Protein AF-A0A2V2MX79-F1 (afdb_monomer_lite)

Sequence (102 aa):
MSATNRILLILDIIKGVIAVLFGNIGLPPLVRYLIGMLHGSGPVQIQTNTLVISLVCLLITIVAYHKTENKIIKALVIICLFVPVLLIFLSYFTVMKVPMPF

pLDDT: mean 76.94, std 12.88, range [39.0, 89.19]

Foldseek 3Di:
DDPVVVVLVVLLLVLLVLLLVLLQQQVPVVLVQVVCVVVVVPRPPDPPVSNVSSVVSNVSNVVSLVPRPDPVSNVVSVCSNVVVSVVSVVVVVVVVPDDDDD

Organism: NCBI:txid668570

Radius of gyration: 17.57 Å; chains: 1; bounding box: 37×19×66 Å

Secondary structure (DSSP, 8-state):
--HHHHHHHHHHHHHHHHHHHHHHHHHHHHHHHHHHHHTTS------HHHHHHHHHHHHHHHHHHHT---HHHHHHHHHHHHHHHHHHHHHHHHHTTS----

Structure (mmCIF, N/CA/C/O backbone):
data_AF-A0A2V2MX79-F1
#
_entry.id   AF-A0A2V2MX79-F1
#
loop_
_atom_site.group_PDB
_atom_site.id
_atom_site.type_symbol
_atom_site.label_atom_id
_atom_site.label_alt_id
_atom_site.label_comp_id
_atom_site.label_asym_id
_atom_site.label_entity_id
_atom_site.label_seq_id
_atom_site.pdbx_PDB_ins_code
_atom_site.Cartn_x
_atom_site.Cartn_y
_atom_site.Cartn_z
_atom_site.occupancy
_atom_site.B_iso_or_equiv
_atom_site.auth_seq_id
_atom_site.auth_comp_id
_atom_site.auth_asym_id
_atom_site.auth_atom_id
_atom_site.pdbx_PDB_model_num
ATOM 1 N N . MET A 1 1 ? -22.256 5.410 25.013 1.00 54.28 1 MET A N 1
ATOM 2 C CA . MET A 1 1 ? -20.951 5.323 24.312 1.00 54.28 1 MET A CA 1
ATOM 3 C C . MET A 1 1 ? -20.040 6.427 24.832 1.00 54.28 1 MET A C 1
ATOM 5 O O . MET A 1 1 ? -20.346 7.590 24.606 1.00 54.28 1 MET A O 1
ATOM 9 N N . SER A 1 2 ? -18.989 6.069 25.575 1.00 64.50 2 SER A N 1
ATOM 10 C CA . SER A 1 2 ? -18.069 7.013 26.233 1.00 64.50 2 SER A CA 1
ATOM 11 C C . SER A 1 2 ? -17.185 7.761 25.222 1.00 64.50 2 SE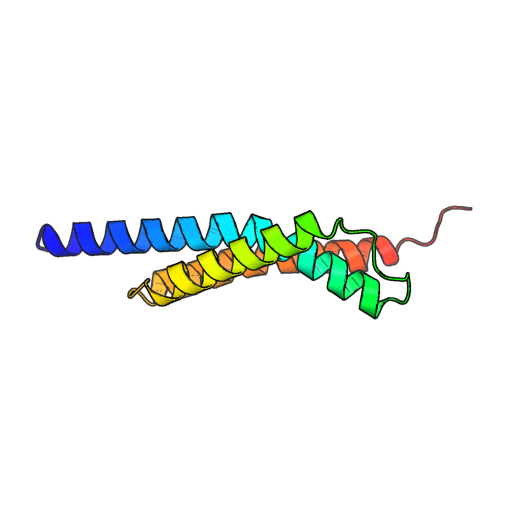R A C 1
ATOM 13 O O . SER A 1 2 ? -16.840 7.201 24.180 1.00 64.50 2 SER A O 1
ATOM 15 N N . ALA A 1 3 ? -16.814 9.010 25.522 1.00 68.06 3 ALA A N 1
ATOM 16 C CA . ALA A 1 3 ? -15.979 9.868 24.670 1.00 68.06 3 ALA A CA 1
ATOM 17 C C . ALA A 1 3 ? -14.659 9.192 24.246 1.00 68.06 3 ALA A C 1
ATOM 19 O O . ALA A 1 3 ? -14.216 9.359 23.111 1.00 68.06 3 ALA A O 1
ATOM 20 N N . THR A 1 4 ? -14.098 8.334 25.100 1.00 71.19 4 THR A N 1
ATOM 21 C CA . THR A 1 4 ? -12.898 7.530 24.823 1.00 71.19 4 THR A CA 1
ATOM 22 C C . THR A 1 4 ? -13.067 6.594 23.620 1.00 71.19 4 THR A C 1
ATOM 24 O O . THR A 1 4 ? -12.175 6.513 22.779 1.00 71.19 4 THR A O 1
ATOM 27 N N . ASN A 1 5 ? -14.236 5.958 23.456 1.00 75.25 5 ASN A N 1
ATOM 28 C CA . ASN A 1 5 ? -14.501 5.098 22.291 1.00 75.25 5 ASN A CA 1
ATOM 29 C C . ASN A 1 5 ? -14.577 5.897 20.987 1.00 75.25 5 ASN A C 1
ATOM 31 O O . ASN A 1 5 ? -14.221 5.383 19.930 1.00 75.25 5 ASN A O 1
ATOM 35 N N . ARG A 1 6 ? -15.035 7.154 21.046 1.00 78.38 6 ARG A N 1
ATOM 36 C CA . ARG A 1 6 ? -15.099 8.027 19.866 1.00 78.38 6 ARG A CA 1
ATOM 37 C C . ARG A 1 6 ? -13.700 8.461 19.429 1.00 78.38 6 ARG A C 1
ATOM 39 O O . ARG A 1 6 ? -13.415 8.449 18.239 1.00 78.38 6 ARG A O 1
ATOM 46 N N . ILE A 1 7 ? -12.820 8.777 20.380 1.00 82.81 7 ILE A N 1
ATOM 47 C CA . ILE A 1 7 ? -11.431 9.176 20.104 1.00 82.81 7 ILE A CA 1
ATOM 48 C C . ILE A 1 7 ? -10.631 8.019 19.491 1.00 82.81 7 ILE A C 1
ATOM 50 O O . ILE A 1 7 ? -9.938 8.220 18.495 1.00 82.81 7 ILE A O 1
ATOM 54 N N . LEU A 1 8 ? -10.766 6.804 20.032 1.00 83.00 8 LEU A N 1
ATOM 55 C CA . LEU A 1 8 ? -10.111 5.613 1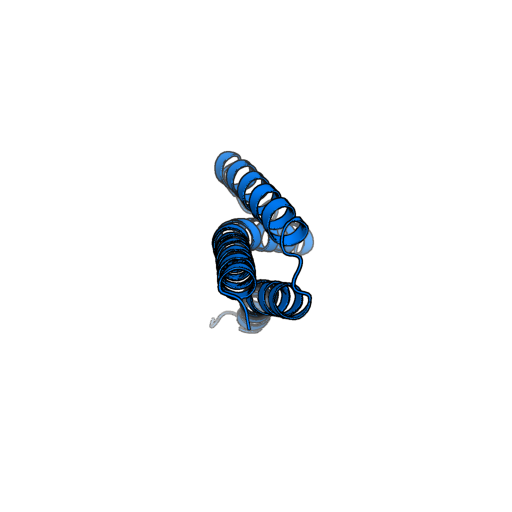9.476 1.00 83.00 8 LEU A CA 1
ATOM 56 C C . LEU A 1 8 ? -10.568 5.327 18.039 1.00 83.00 8 LEU A C 1
ATOM 58 O O . LEU A 1 8 ? -9.746 5.043 17.171 1.00 83.00 8 LEU A O 1
ATOM 62 N N . LEU A 1 9 ? -11.866 5.479 17.769 1.00 83.94 9 LEU A N 1
ATOM 63 C CA . LEU A 1 9 ? -12.420 5.298 16.431 1.00 83.94 9 LEU A CA 1
ATOM 64 C C . LEU A 1 9 ? -11.894 6.354 15.444 1.00 83.94 9 LEU A C 1
ATOM 66 O O . LEU A 1 9 ? -11.524 6.005 14.326 1.00 83.94 9 LEU A O 1
ATOM 70 N N . ILE A 1 10 ? -11.802 7.623 15.854 1.00 86.56 10 ILE A N 1
ATOM 71 C CA . ILE A 1 10 ? -11.232 8.701 15.027 1.00 86.56 10 ILE A CA 1
ATOM 72 C C . ILE A 1 10 ? -9.754 8.430 14.718 1.00 86.56 10 ILE A C 1
ATOM 74 O O . ILE A 1 10 ? -9.333 8.575 13.572 1.00 86.56 10 ILE A O 1
ATOM 78 N N . LEU A 1 11 ? -8.972 7.995 15.711 1.00 87.12 11 LEU A N 1
ATOM 79 C CA . LEU A 1 11 ? -7.565 7.638 15.514 1.00 87.12 11 LEU A CA 1
ATOM 80 C C . LEU A 1 11 ? -7.399 6.504 14.500 1.00 87.12 11 LEU A C 1
ATOM 82 O O . LEU A 1 11 ? -6.524 6.584 13.639 1.00 87.12 11 LEU A O 1
ATOM 86 N N . ASP A 1 12 ? -8.235 5.471 14.567 1.00 86.31 12 ASP A N 1
ATOM 87 C CA . ASP A 1 12 ? -8.196 4.378 13.595 1.00 86.31 12 ASP A CA 1
ATOM 88 C C . ASP A 1 12 ? -8.602 4.826 12.185 1.00 86.31 12 ASP A C 1
ATOM 90 O O . ASP A 1 12 ? -7.981 4.393 11.213 1.00 86.31 12 ASP A O 1
ATOM 94 N N . ILE A 1 13 ? -9.566 5.744 12.053 1.00 88.56 13 ILE A N 1
ATOM 95 C CA . ILE A 1 13 ? -9.897 6.350 10.754 1.00 88.56 13 ILE A CA 1
ATOM 96 C C . ILE A 1 13 ? -8.691 7.113 10.199 1.00 88.56 13 ILE A C 1
ATOM 98 O O . ILE A 1 13 ? -8.335 6.915 9.040 1.00 88.56 13 ILE A O 1
ATOM 102 N N . ILE A 1 14 ? -8.027 7.940 11.013 1.00 89.19 14 ILE A N 1
ATOM 103 C CA . ILE A 1 14 ? -6.854 8.716 10.582 1.00 89.19 14 ILE A CA 1
ATOM 104 C C . ILE A 1 14 ? -5.737 7.784 10.100 1.00 89.19 14 ILE A C 1
ATOM 106 O O . ILE A 1 14 ? -5.184 7.998 9.021 1.00 89.19 14 ILE A O 1
ATOM 110 N N . LYS A 1 15 ? -5.434 6.718 10.852 1.00 86.62 15 LYS A N 1
ATOM 111 C CA . LYS A 1 15 ? -4.446 5.707 10.435 1.00 86.62 15 LYS A CA 1
ATOM 112 C C . LYS A 1 15 ? -4.834 5.057 9.106 1.00 86.62 15 LYS A C 1
ATOM 114 O O . LYS A 1 15 ? -3.976 4.903 8.239 1.00 86.62 15 LYS A O 1
ATOM 119 N N . GLY A 1 16 ? -6.110 4.712 8.930 1.00 86.50 16 GLY A N 1
ATOM 120 C CA . GLY A 1 16 ? -6.617 4.145 7.683 1.00 86.50 16 GLY A CA 1
ATOM 121 C C . GLY A 1 16 ? -6.466 5.101 6.497 1.00 86.50 16 GLY A C 1
ATOM 122 O O . GLY A 1 16 ? -5.976 4.700 5.445 1.00 86.50 16 GLY A O 1
ATOM 123 N N . VAL A 1 17 ? -6.801 6.380 6.676 1.00 88.56 17 VAL A N 1
ATOM 124 C CA . VAL A 1 17 ? -6.630 7.413 5.640 1.00 88.56 17 VAL A CA 1
ATOM 125 C C . VAL A 1 17 ? -5.157 7.576 5.264 1.00 88.56 17 VAL A C 1
ATOM 127 O O . VAL A 1 17 ? -4.834 7.598 4.078 1.00 88.56 17 VAL A O 1
ATOM 130 N N . ILE A 1 18 ? -4.256 7.623 6.250 1.00 88.62 18 ILE A N 1
ATOM 131 C CA . ILE A 1 18 ? -2.805 7.668 6.015 1.00 88.62 18 ILE A CA 1
ATOM 132 C C . ILE A 1 18 ? -2.367 6.445 5.201 1.00 88.62 18 ILE A C 1
ATOM 134 O O . ILE A 1 18 ? -1.685 6.599 4.190 1.00 88.62 18 ILE A O 1
ATOM 138 N N . ALA A 1 19 ? -2.801 5.242 5.582 1.00 87.62 19 ALA A N 1
ATOM 139 C CA . ALA A 1 19 ? -2.469 4.023 4.851 1.00 87.62 19 ALA A CA 1
ATOM 140 C C . ALA A 1 19 ? -2.927 4.086 3.381 1.00 87.62 19 ALA A C 1
ATOM 142 O O . ALA A 1 19 ? -2.154 3.772 2.478 1.00 87.62 19 ALA A O 1
ATOM 143 N N . VAL A 1 20 ? -4.151 4.550 3.120 1.00 87.81 20 VAL A N 1
ATOM 144 C CA . VAL A 1 20 ? -4.673 4.680 1.750 1.00 87.81 20 VAL A CA 1
ATOM 145 C C . VAL A 1 20 ? -3.903 5.729 0.948 1.00 87.81 20 VAL A C 1
ATOM 147 O O . VAL A 1 20 ? -3.551 5.470 -0.201 1.00 87.81 20 VAL A O 1
ATOM 150 N N . LEU A 1 21 ? -3.614 6.896 1.530 1.00 88.12 21 LEU A N 1
ATOM 151 C CA . LEU A 1 21 ? -2.906 7.978 0.839 1.00 88.12 21 LEU A CA 1
ATOM 152 C C . LEU A 1 21 ? -1.493 7.560 0.429 1.00 88.12 21 LEU A C 1
ATOM 154 O O . LEU A 1 21 ? -1.135 7.664 -0.743 1.00 88.12 21 LEU A O 1
ATOM 158 N N . PHE A 1 22 ? -0.703 7.048 1.374 1.00 87.62 22 PHE A N 1
ATOM 159 C CA . PHE A 1 22 ? 0.668 6.631 1.085 1.00 87.62 22 PHE A CA 1
ATOM 160 C C . PHE A 1 22 ? 0.704 5.405 0.173 1.00 87.62 22 PHE A C 1
ATOM 162 O O . PHE A 1 22 ? 1.523 5.347 -0.746 1.00 87.62 22 PHE A O 1
ATOM 169 N N . GLY A 1 23 ? -0.211 4.454 0.354 1.00 84.12 23 GLY A N 1
ATOM 170 C CA . GLY A 1 23 ? -0.245 3.269 -0.487 1.00 84.12 23 GLY A CA 1
ATOM 171 C C . GLY A 1 23 ? -0.657 3.598 -1.924 1.00 84.12 23 GLY A C 1
ATOM 172 O O . GLY A 1 23 ? -0.047 3.073 -2.848 1.00 84.12 23 GLY A O 1
ATOM 173 N N . ASN A 1 24 ? -1.577 4.543 -2.143 1.00 84.69 24 ASN A N 1
ATOM 174 C CA . ASN A 1 24 ? -1.935 5.000 -3.491 1.00 84.69 24 ASN A CA 1
ATOM 175 C C . ASN A 1 24 ? -0.814 5.772 -4.197 1.00 84.69 24 ASN A C 1
ATOM 177 O O . ASN A 1 24 ? -0.803 5.825 -5.423 1.00 84.69 24 ASN A O 1
ATOM 181 N N . ILE A 1 25 ? 0.140 6.343 -3.460 1.00 84.69 25 ILE A N 1
ATOM 182 C CA . ILE A 1 25 ? 1.329 6.977 -4.045 1.00 84.69 25 ILE A CA 1
ATOM 183 C C . ILE A 1 25 ? 2.403 5.921 -4.348 1.00 84.69 25 ILE A C 1
ATOM 185 O O . ILE A 1 25 ? 3.029 5.960 -5.406 1.00 84.69 25 ILE A O 1
ATOM 189 N N . GLY A 1 26 ? 2.606 4.961 -3.439 1.00 83.31 26 GLY A N 1
ATOM 190 C CA . GLY A 1 26 ? 3.688 3.976 -3.529 1.00 83.31 26 GLY A CA 1
ATOM 191 C C . GLY A 1 26 ? 3.394 2.726 -4.367 1.00 83.31 26 GLY A C 1
ATOM 192 O O . GLY A 1 26 ? 4.314 2.169 -4.961 1.00 83.31 26 GLY A O 1
ATOM 193 N N . LEU A 1 27 ? 2.143 2.263 -4.458 1.00 83.31 27 LEU A N 1
ATOM 194 C CA . LEU A 1 27 ? 1.800 1.058 -5.233 1.00 83.31 27 LEU A CA 1
ATOM 195 C C . LEU A 1 27 ? 1.898 1.242 -6.754 1.00 83.31 27 LEU A C 1
ATOM 197 O O . LEU A 1 27 ? 2.479 0.369 -7.401 1.00 83.31 27 LEU A O 1
ATOM 201 N N . PRO A 1 28 ? 1.370 2.321 -7.365 1.00 82.50 28 PRO A N 1
ATOM 202 C CA . PRO A 1 28 ? 1.345 2.444 -8.823 1.00 82.50 28 PRO A CA 1
ATOM 203 C C . PRO A 1 28 ? 2.716 2.348 -9.511 1.00 82.50 28 PRO A C 1
ATOM 205 O O . PRO A 1 28 ? 2.804 1.644 -10.520 1.00 82.50 28 PRO A O 1
ATOM 208 N N . PRO A 1 29 ? 3.796 2.983 -9.009 1.00 79.94 29 PRO A N 1
ATOM 209 C CA . PRO A 1 29 ? 5.122 2.860 -9.611 1.00 79.94 29 PRO A CA 1
ATOM 210 C C . PRO A 1 29 ? 5.648 1.422 -9.568 1.00 79.94 29 PRO A C 1
ATOM 212 O O . PRO A 1 29 ? 6.182 0.935 -10.561 1.00 79.94 29 PRO A O 1
ATOM 215 N N . LEU A 1 30 ? 5.441 0.715 -8.454 1.00 80.56 30 LEU A N 1
ATOM 216 C CA . LEU A 1 30 ? 5.882 -0.674 -8.286 1.00 80.56 30 LEU A CA 1
ATOM 217 C C . LEU A 1 30 ? 5.091 -1.643 -9.164 1.00 80.56 30 LEU A C 1
ATOM 219 O O . LEU A 1 30 ? 5.668 -2.548 -9.762 1.00 80.56 30 LEU A O 1
ATOM 223 N N . VAL A 1 31 ? 3.783 -1.426 -9.295 1.00 79.81 31 VAL A N 1
ATOM 224 C CA . VAL A 1 31 ? 2.925 -2.213 -10.188 1.00 79.81 31 VAL A CA 1
ATOM 225 C C . VAL A 1 31 ? 3.356 -2.012 -11.640 1.00 79.81 31 VAL A C 1
ATOM 227 O O . VAL A 1 31 ? 3.541 -2.989 -12.359 1.00 79.81 31 VAL A O 1
ATOM 230 N N . ARG A 1 32 ? 3.609 -0.768 -12.067 1.00 77.06 32 ARG A N 1
ATOM 231 C CA . ARG A 1 32 ? 4.129 -0.471 -13.414 1.00 77.06 32 ARG A CA 1
ATOM 232 C C . ARG A 1 32 ? 5.499 -1.103 -13.661 1.00 77.06 32 ARG A C 1
ATOM 234 O O . ARG A 1 32 ? 5.728 -1.624 -14.748 1.00 77.06 32 ARG A O 1
ATOM 241 N N . TYR A 1 33 ? 6.379 -1.090 -12.660 1.00 78.12 33 TYR A N 1
ATOM 242 C CA . TYR A 1 33 ? 7.687 -1.742 -12.730 1.00 78.12 33 TYR A CA 1
ATOM 243 C C . TYR A 1 33 ? 7.568 -3.253 -12.961 1.00 78.12 33 TYR A C 1
ATOM 245 O O . TYR A 1 33 ? 8.162 -3.788 -13.895 1.00 78.12 33 TYR A O 1
ATOM 253 N N . LEU A 1 34 ? 6.758 -3.927 -12.135 1.00 77.25 34 LEU A N 1
ATOM 254 C CA . LEU A 1 34 ? 6.504 -5.368 -12.216 1.00 77.25 34 LEU A CA 1
ATOM 255 C C . LEU A 1 34 ? 5.873 -5.759 -13.552 1.00 77.25 34 LEU A C 1
ATOM 257 O O . LEU A 1 34 ? 6.308 -6.720 -14.180 1.00 77.25 34 LEU A O 1
ATOM 261 N N . ILE A 1 35 ? 4.876 -4.996 -14.005 1.00 76.19 35 ILE A N 1
ATOM 262 C CA . ILE A 1 35 ? 4.237 -5.199 -15.308 1.00 76.19 35 ILE A CA 1
ATOM 263 C C . ILE A 1 35 ? 5.263 -5.055 -16.440 1.00 76.19 35 ILE A C 1
ATOM 265 O O . ILE A 1 35 ? 5.274 -5.889 -17.343 1.00 76.19 35 ILE A O 1
ATOM 269 N N . GLY A 1 36 ? 6.127 -4.036 -16.396 1.00 71.69 36 GLY A N 1
ATOM 270 C CA . GLY A 1 36 ? 7.182 -3.833 -17.393 1.00 71.69 36 GLY A CA 1
ATOM 271 C C . GLY A 1 36 ? 8.185 -4.986 -17.444 1.00 71.69 36 GLY A C 1
ATOM 272 O O . GLY A 1 36 ? 8.503 -5.485 -18.521 1.00 71.69 36 GLY A O 1
ATOM 273 N N . MET A 1 37 ? 8.609 -5.484 -16.278 1.00 72.69 37 MET A N 1
ATOM 274 C CA . MET A 1 37 ? 9.466 -6.671 -16.192 1.00 72.69 37 MET A CA 1
ATOM 275 C C . MET A 1 37 ? 8.797 -7.926 -16.765 1.00 72.69 37 MET A C 1
ATOM 277 O O . MET A 1 37 ? 9.433 -8.664 -17.513 1.00 72.69 37 MET A O 1
ATOM 281 N N . LEU A 1 38 ? 7.522 -8.162 -16.440 1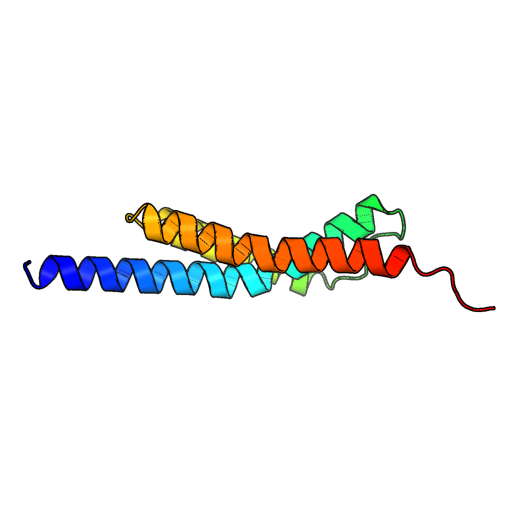.00 72.50 38 LEU A N 1
ATOM 282 C CA . LEU A 1 38 ? 6.774 -9.335 -16.906 1.00 72.50 38 LEU A CA 1
ATOM 283 C C . LEU A 1 38 ? 6.550 -9.343 -18.425 1.00 72.50 38 LEU A C 1
ATOM 285 O O . LEU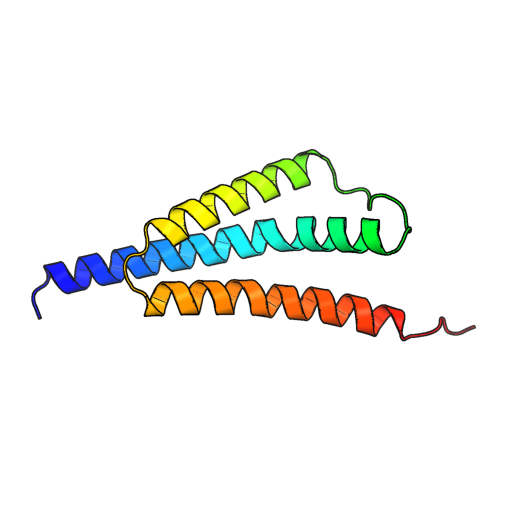 A 1 38 ? 6.524 -10.415 -19.022 1.00 72.50 38 LEU A O 1
ATOM 289 N N . HIS A 1 39 ? 6.405 -8.174 -19.055 1.00 65.50 39 HIS A N 1
ATOM 290 C CA . HIS A 1 39 ? 6.148 -8.064 -20.496 1.00 65.50 39 HIS A CA 1
ATOM 291 C C . HIS A 1 39 ? 7.418 -7.994 -21.358 1.00 65.50 39 HIS A C 1
ATOM 293 O O . HIS A 1 39 ? 7.321 -7.805 -22.568 1.00 65.50 39 HIS A O 1
ATOM 299 N N . GLY A 1 40 ? 8.610 -8.152 -20.772 1.00 59.03 40 GLY A N 1
ATOM 300 C CA . GLY A 1 40 ? 9.859 -8.231 -21.536 1.00 59.03 40 GLY A CA 1
ATOM 301 C C . GLY A 1 40 ? 10.276 -6.928 -22.229 1.00 59.03 40 GLY A C 1
ATOM 302 O O . GLY A 1 40 ? 11.252 -6.930 -22.974 1.00 59.03 40 GLY A O 1
ATOM 303 N N . SER A 1 41 ? 9.607 -5.802 -21.953 1.00 58.06 41 SER A N 1
ATOM 304 C CA . SER A 1 41 ? 9.930 -4.469 -22.491 1.00 58.06 41 SER A CA 1
ATOM 305 C C . SER A 1 41 ? 11.169 -3.827 -21.842 1.00 58.06 41 SER A C 1
ATOM 307 O O . SER A 1 41 ? 11.435 -2.640 -22.025 1.00 58.06 41 SER A O 1
ATOM 309 N N . GLY A 1 42 ? 11.957 -4.622 -21.110 1.00 51.03 42 GLY A N 1
ATOM 310 C CA . GLY A 1 42 ? 13.039 -4.153 -20.254 1.00 51.03 42 GLY A CA 1
ATOM 311 C C . GLY A 1 42 ? 12.504 -3.463 -18.994 1.00 51.03 42 GLY A C 1
ATOM 312 O O . GLY A 1 42 ? 11.307 -3.188 -18.884 1.00 51.03 42 GLY A O 1
ATOM 313 N N . PRO A 1 43 ? 13.360 -3.193 -17.995 1.00 53.31 43 PRO A N 1
ATOM 314 C CA . PRO A 1 43 ? 12.947 -2.395 -16.852 1.00 53.31 43 PRO A CA 1
ATOM 315 C C . PRO A 1 43 ? 12.464 -1.039 -17.376 1.00 53.31 43 PRO A C 1
ATOM 317 O O . PRO A 1 43 ? 13.253 -0.262 -17.916 1.00 53.31 43 PRO A O 1
ATOM 320 N N . VAL A 1 44 ? 11.163 -0.755 -17.235 1.00 57.50 44 VAL A N 1
ATOM 321 C CA . VAL A 1 44 ? 10.627 0.599 -17.429 1.00 57.50 44 VAL A CA 1
ATOM 322 C C . VAL A 1 44 ? 11.534 1.517 -16.617 1.00 57.50 44 VAL A C 1
ATOM 324 O O . VAL A 1 44 ? 11.747 1.238 -15.436 1.00 57.50 44 VAL A O 1
ATOM 327 N N . GLN A 1 45 ? 12.122 2.541 -17.252 1.00 55.66 45 GLN A N 1
ATOM 328 C CA . GLN A 1 45 ? 13.047 3.482 -16.611 1.00 55.66 45 GLN A CA 1
ATOM 329 C C . GLN A 1 45 ? 12.313 4.283 -15.530 1.00 55.66 45 GLN A C 1
ATOM 331 O O . GLN A 1 45 ? 11.930 5.436 -15.705 1.00 55.66 45 GLN A O 1
ATOM 336 N N . ILE A 1 46 ? 12.076 3.646 -14.395 1.00 60.84 46 ILE A N 1
ATOM 337 C CA 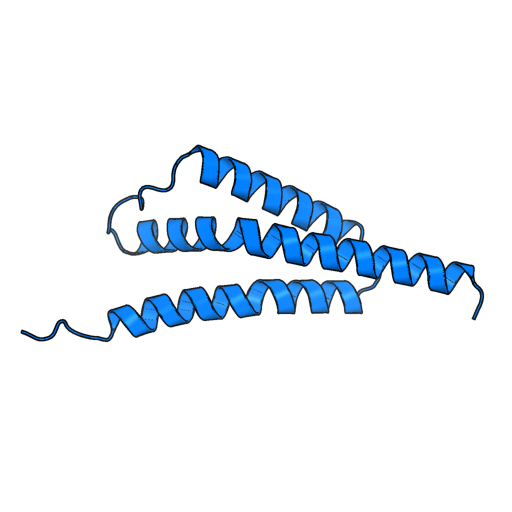. ILE A 1 46 ? 11.625 4.292 -13.183 1.00 60.84 46 ILE A CA 1
ATOM 338 C C . ILE A 1 46 ? 12.901 4.741 -12.495 1.00 60.84 46 ILE A C 1
ATOM 340 O O . ILE A 1 46 ? 13.771 3.922 -12.195 1.00 60.84 46 ILE A O 1
ATOM 344 N N . GLN A 1 47 ? 13.031 6.049 -12.276 1.00 65.81 47 GLN A N 1
ATOM 345 C CA . GLN A 1 47 ? 14.143 6.587 -11.506 1.00 65.81 47 GLN A CA 1
ATOM 346 C C . GLN A 1 47 ? 14.248 5.828 -10.181 1.00 65.81 47 GLN A C 1
ATOM 348 O O . GLN A 1 47 ? 13.256 5.648 -9.472 1.00 65.81 47 GLN A O 1
ATOM 353 N N . THR A 1 48 ? 15.459 5.402 -9.829 1.00 66.81 48 THR A N 1
ATOM 354 C CA . THR A 1 48 ? 15.740 4.636 -8.608 1.00 66.81 48 THR A CA 1
ATOM 355 C C . THR A 1 48 ? 15.188 5.344 -7.367 1.00 66.81 48 THR A C 1
ATOM 357 O O . THR A 1 48 ? 14.635 4.704 -6.477 1.00 66.81 48 THR A O 1
ATOM 360 N N . ASN A 1 49 ? 15.219 6.681 -7.360 1.00 69.31 49 ASN A N 1
ATOM 361 C CA . ASN A 1 49 ? 14.629 7.510 -6.309 1.00 69.31 49 ASN A CA 1
ATOM 362 C C . ASN A 1 49 ? 13.111 7.309 -6.173 1.00 69.31 49 ASN A C 1
ATOM 364 O O . ASN A 1 49 ? 12.603 7.235 -5.058 1.00 69.31 49 ASN A O 1
ATOM 368 N N . THR A 1 50 ? 12.379 7.163 -7.278 1.00 76.56 50 THR A N 1
ATOM 369 C CA . THR A 1 50 ? 10.933 6.901 -7.264 1.00 76.56 50 THR A CA 1
ATOM 370 C C . THR A 1 50 ? 10.621 5.520 -6.687 1.00 76.56 50 THR A C 1
ATOM 372 O O . THR A 1 50 ? 9.654 5.386 -5.938 1.00 76.56 50 THR A O 1
ATOM 375 N N . LEU A 1 51 ? 11.450 4.505 -6.963 1.00 77.88 51 LEU A N 1
ATOM 376 C CA . LEU A 1 51 ? 11.303 3.173 -6.360 1.00 77.88 51 LEU A CA 1
ATOM 377 C C . LEU A 1 51 ? 11.557 3.205 -4.850 1.00 77.88 51 LEU A C 1
ATOM 379 O O . LEU A 1 51 ? 10.765 2.655 -4.086 1.00 77.88 51 LEU A O 1
ATOM 383 N N . VAL A 1 52 ? 12.608 3.899 -4.407 1.00 82.38 52 VAL A N 1
ATOM 384 C CA . VAL A 1 52 ? 12.919 4.053 -2.977 1.00 82.38 52 VAL A CA 1
ATOM 385 C C . VAL A 1 52 ? 11.785 4.777 -2.247 1.00 82.38 52 VAL A C 1
ATOM 387 O O . VAL A 1 52 ? 11.310 4.293 -1.222 1.00 82.38 52 VAL A O 1
ATOM 390 N N . ILE A 1 53 ? 11.282 5.885 -2.799 1.00 84.62 53 ILE A N 1
ATOM 391 C CA . ILE A 1 53 ? 10.143 6.621 -2.226 1.00 84.62 53 ILE A CA 1
ATOM 392 C C . ILE A 1 53 ? 8.893 5.733 -2.169 1.00 84.62 53 ILE A C 1
ATOM 394 O O . ILE A 1 53 ? 8.180 5.736 -1.166 1.00 84.62 53 ILE A O 1
ATOM 398 N N . SER A 1 54 ? 8.649 4.933 -3.207 1.00 85.12 54 SER A N 1
ATOM 399 C CA . SER A 1 54 ? 7.509 4.011 -3.263 1.00 85.12 54 SER A CA 1
ATOM 400 C C . SER A 1 54 ? 7.581 2.930 -2.185 1.00 85.12 54 SER A C 1
ATOM 402 O O . SER A 1 54 ? 6.580 2.651 -1.523 1.00 85.12 54 SER A O 1
ATOM 404 N N . LEU A 1 55 ? 8.771 2.367 -1.953 1.00 85.75 55 LEU A N 1
ATOM 405 C CA . LEU A 1 55 ? 9.015 1.398 -0.882 1.00 85.75 55 LEU A CA 1
ATOM 406 C C . LEU A 1 55 ? 8.807 2.015 0.507 1.00 85.75 55 LEU A C 1
ATOM 408 O O . LEU A 1 55 ? 8.180 1.394 1.366 1.00 85.75 55 LEU A O 1
ATOM 412 N N . VAL A 1 56 ? 9.266 3.251 0.724 1.00 88.62 56 VAL A N 1
ATOM 413 C CA . VAL A 1 56 ? 9.029 3.980 1.981 1.00 88.62 56 VAL A CA 1
ATOM 414 C C . VAL A 1 56 ? 7.534 4.236 2.191 1.00 88.62 56 VAL A C 1
ATOM 416 O O . VAL A 1 56 ? 7.013 3.993 3.279 1.00 88.62 56 VAL A O 1
ATOM 419 N N . CYS A 1 57 ? 6.813 4.655 1.149 1.00 88.19 57 CYS A N 1
ATOM 420 C CA . CYS A 1 57 ? 5.364 4.854 1.216 1.00 88.19 57 CYS A CA 1
ATOM 421 C C . CYS A 1 57 ? 4.620 3.547 1.539 1.00 88.19 57 CYS A C 1
ATOM 423 O O . CYS A 1 57 ? 3.685 3.548 2.344 1.00 88.19 57 CYS A O 1
ATOM 425 N N . LEU A 1 58 ? 5.059 2.415 0.981 1.00 86.69 58 LEU A N 1
ATOM 426 C CA . LEU A 1 58 ? 4.518 1.100 1.326 1.00 86.69 58 LEU A CA 1
ATOM 427 C C . LEU A 1 58 ? 4.802 0.707 2.777 1.00 86.69 58 LEU A C 1
ATOM 429 O O . LEU A 1 58 ? 3.904 0.206 3.450 1.00 86.69 58 LEU A O 1
ATOM 433 N N . LEU A 1 59 ? 6.006 0.969 3.287 1.00 88.31 59 LEU A N 1
ATOM 434 C CA . LEU A 1 59 ? 6.334 0.728 4.695 1.00 88.31 59 LEU A CA 1
ATOM 435 C C . LEU A 1 59 ? 5.418 1.529 5.624 1.00 88.31 59 LEU A C 1
ATOM 437 O O . LEU A 1 59 ? 4.832 0.959 6.545 1.00 88.31 59 LEU A O 1
ATOM 441 N N . ILE A 1 60 ? 5.224 2.821 5.347 1.00 87.00 60 ILE A N 1
ATOM 442 C CA . ILE A 1 60 ? 4.297 3.676 6.105 1.00 87.00 60 ILE A CA 1
ATOM 443 C C . ILE A 1 60 ? 2.878 3.098 6.056 1.00 87.00 60 ILE A C 1
ATOM 445 O O . ILE A 1 60 ? 2.205 3.015 7.085 1.00 87.00 60 ILE A O 1
ATOM 449 N N . THR A 1 61 ? 2.450 2.633 4.883 1.00 87.50 61 THR A N 1
ATOM 450 C CA . THR A 1 61 ? 1.137 2.011 4.674 1.00 87.50 61 THR A CA 1
ATOM 451 C C . THR A 1 61 ? 0.957 0.749 5.512 1.00 87.50 61 THR A C 1
ATOM 453 O O . THR A 1 61 ? -0.051 0.616 6.203 1.00 87.50 61 THR A O 1
ATOM 456 N N . ILE A 1 62 ? 1.942 -0.154 5.511 1.00 88.56 62 ILE A N 1
ATOM 457 C CA . ILE A 1 62 ? 1.914 -1.405 6.283 1.00 88.56 62 ILE A CA 1
ATOM 458 C C . ILE A 1 62 ? 1.881 -1.108 7.784 1.00 88.56 62 ILE A C 1
ATOM 460 O O . ILE A 1 62 ? 1.084 -1.699 8.513 1.00 88.56 62 ILE A O 1
ATOM 464 N N . VAL A 1 63 ? 2.706 -0.170 8.251 1.00 88.44 63 VAL A N 1
ATOM 465 C CA . VAL A 1 63 ? 2.763 0.219 9.668 1.00 88.44 63 VAL A CA 1
ATOM 466 C C . VAL A 1 63 ? 1.437 0.840 10.118 1.00 88.44 63 VAL A C 1
ATOM 468 O O . VAL A 1 63 ? 0.903 0.467 11.168 1.00 88.44 63 VAL A O 1
ATOM 471 N N . ALA A 1 64 ? 0.874 1.755 9.324 1.00 84.44 64 ALA A N 1
ATOM 472 C CA . ALA A 1 64 ? -0.413 2.390 9.603 1.00 84.44 64 ALA A CA 1
ATOM 473 C C . ALA A 1 64 ? -1.570 1.375 9.583 1.00 84.44 64 ALA A C 1
ATOM 475 O O . ALA A 1 64 ? -2.409 1.365 10.490 1.00 84.44 64 ALA A O 1
ATOM 476 N N . TYR A 1 65 ? -1.565 0.459 8.612 1.00 86.44 65 TYR A N 1
ATOM 477 C CA . TYR A 1 65 ? -2.516 -0.645 8.529 1.00 86.44 65 TYR A CA 1
ATOM 478 C C . TYR A 1 65 ? -2.418 -1.569 9.751 1.00 86.44 65 TYR A C 1
ATOM 480 O O . TYR A 1 65 ? -3.435 -1.876 10.373 1.00 86.44 65 TYR A O 1
ATOM 488 N N . HIS A 1 66 ? -1.210 -1.966 10.158 1.00 86.25 66 HIS A N 1
ATOM 489 C CA . HIS A 1 66 ? -1.009 -2.857 11.302 1.00 86.25 66 HIS A CA 1
ATOM 490 C C . HIS A 1 66 ? -1.514 -2.235 12.612 1.00 86.25 66 HIS A C 1
ATOM 492 O O . HIS A 1 66 ? -2.176 -2.917 13.395 1.00 86.25 66 HIS A O 1
ATOM 498 N N . LYS A 1 67 ? -1.275 -0.930 12.812 1.00 86.31 67 LYS A N 1
ATOM 499 C CA . LYS A 1 67 ? -1.734 -0.165 13.986 1.00 86.31 67 LYS A CA 1
ATOM 500 C C . LYS A 1 67 ? -3.239 0.125 14.024 1.00 86.31 67 LYS A C 1
ATOM 502 O O . LYS A 1 67 ? -3.702 0.683 15.020 1.00 86.31 67 LYS A O 1
ATOM 507 N N . THR A 1 68 ? -3.987 -0.176 12.966 1.00 84.94 68 THR A N 1
ATOM 508 C CA . THR A 1 68 ? -5.446 -0.001 12.940 1.00 84.94 68 THR A CA 1
ATOM 509 C C . THR A 1 68 ? -6.097 -1.204 13.621 1.00 84.94 68 THR A C 1
ATOM 511 O O . THR A 1 68 ? -5.936 -2.334 13.161 1.00 84.94 68 THR A O 1
ATOM 514 N N . GLU A 1 69 ? -6.816 -1.015 14.723 1.00 84.31 69 GLU A N 1
ATOM 515 C CA . GLU A 1 69 ? -7.405 -2.143 15.467 1.00 84.31 69 GLU A CA 1
ATOM 516 C C . GLU A 1 69 ? -8.761 -2.555 14.885 1.00 84.31 69 GLU A C 1
ATOM 518 O O . GLU A 1 69 ? -9.118 -3.737 14.859 1.00 84.31 69 GLU A O 1
ATOM 523 N N . ASN A 1 70 ? -9.491 -1.590 14.328 1.00 86.31 70 ASN A N 1
ATOM 524 C CA . ASN A 1 70 ? -10.790 -1.826 13.724 1.00 86.31 70 ASN A CA 1
ATOM 525 C C . ASN A 1 70 ? -10.706 -2.656 12.423 1.00 86.31 70 ASN A C 1
ATOM 527 O O . ASN A 1 70 ? -10.210 -2.202 11.388 1.00 86.31 70 ASN A O 1
ATOM 531 N N . LYS A 1 71 ? -11.278 -3.869 12.461 1.00 85.50 71 LYS A N 1
ATOM 532 C CA . LYS A 1 71 ? -11.347 -4.806 11.323 1.00 85.50 71 LYS A CA 1
ATOM 533 C C . LYS A 1 71 ? -12.079 -4.228 10.106 1.00 85.50 71 LYS A C 1
ATOM 535 O O . LYS A 1 71 ? -11.677 -4.503 8.979 1.00 85.50 71 LYS A O 1
ATOM 540 N N . ILE A 1 72 ? -13.123 -3.425 10.326 1.00 85.38 72 ILE A N 1
ATOM 541 C CA . ILE A 1 72 ? -13.908 -2.811 9.244 1.00 85.38 72 ILE A CA 1
ATOM 542 C C . ILE A 1 72 ? -13.043 -1.793 8.501 1.00 85.38 72 ILE A C 1
ATOM 544 O O . ILE A 1 72 ? -12.967 -1.830 7.277 1.00 85.38 72 ILE A O 1
ATOM 548 N N . ILE A 1 73 ? -12.332 -0.933 9.238 1.00 86.31 73 ILE A N 1
ATOM 549 C CA . ILE A 1 73 ? -11.444 0.078 8.648 1.00 86.31 73 ILE A CA 1
ATOM 550 C C . ILE A 1 73 ? -10.299 -0.603 7.894 1.00 86.31 73 ILE A C 1
ATOM 552 O O . ILE A 1 73 ? -10.014 -0.219 6.765 1.00 86.31 73 ILE A O 1
ATOM 556 N N . LYS A 1 74 ? -9.704 -1.665 8.453 1.00 86.50 74 LYS A N 1
ATOM 557 C CA . LYS A 1 74 ? -8.698 -2.482 7.753 1.00 86.50 74 LYS A CA 1
ATOM 558 C C . LYS A 1 74 ? -9.204 -3.008 6.406 1.00 86.50 74 LYS A C 1
ATOM 560 O O . LYS A 1 74 ? -8.528 -2.833 5.395 1.00 86.50 74 LYS A O 1
ATOM 565 N N . ALA A 1 75 ? -10.391 -3.613 6.373 1.00 86.00 75 ALA A N 1
ATOM 566 C CA . ALA A 1 75 ? -10.974 -4.107 5.126 1.00 86.00 75 ALA A CA 1
ATOM 567 C C . ALA A 1 75 ? -11.203 -2.971 4.113 1.00 86.00 75 ALA A C 1
ATOM 569 O O . ALA A 1 75 ? -10.885 -3.117 2.934 1.00 86.00 75 ALA A O 1
ATOM 570 N N . LEU A 1 76 ? -11.683 -1.818 4.582 1.00 87.81 76 LEU A N 1
ATOM 571 C CA . LEU A 1 76 ? -11.936 -0.640 3.752 1.00 87.81 76 LEU A CA 1
ATOM 572 C C . LEU A 1 76 ? -10.639 -0.080 3.142 1.00 87.81 76 LEU A C 1
ATOM 574 O O . LEU A 1 76 ? -10.599 0.215 1.952 1.00 87.81 76 LEU A O 1
ATOM 578 N N . VAL A 1 77 ? -9.555 -0.026 3.923 1.00 86.56 77 VAL A N 1
ATOM 579 C CA . VAL A 1 77 ? -8.213 0.368 3.459 1.00 86.56 77 VAL A CA 1
ATOM 580 C C . VAL A 1 77 ? -7.718 -0.553 2.345 1.00 86.56 77 VAL A C 1
ATOM 582 O O . VAL A 1 77 ? -7.228 -0.064 1.329 1.00 86.56 77 VAL A O 1
ATOM 585 N N . ILE A 1 78 ? -7.883 -1.872 2.498 1.00 86.19 78 ILE A N 1
ATOM 586 C CA . ILE A 1 78 ? -7.514 -2.847 1.460 1.00 86.19 78 ILE A CA 1
ATOM 587 C C . ILE A 1 78 ? -8.319 -2.586 0.188 1.00 86.19 78 ILE A C 1
ATOM 589 O O . ILE A 1 78 ? -7.734 -2.456 -0.883 1.00 86.19 78 ILE A O 1
ATOM 593 N N . ILE A 1 79 ? -9.643 -2.460 0.290 1.00 86.75 79 ILE A N 1
ATOM 594 C CA . ILE A 1 79 ? -10.499 -2.205 -0.875 1.00 86.75 79 ILE A CA 1
ATOM 595 C C . ILE A 1 79 ? -10.059 -0.917 -1.586 1.00 86.75 79 ILE A C 1
ATOM 597 O O . ILE A 1 79 ? -9.829 -0.930 -2.795 1.00 86.75 79 ILE A O 1
ATOM 601 N N . CYS A 1 80 ? -9.857 0.175 -0.845 1.00 86.25 80 CYS A N 1
ATOM 602 C CA . CYS A 1 80 ? -9.423 1.452 -1.411 1.00 86.25 80 CYS A CA 1
ATOM 603 C C . CYS A 1 80 ? -8.016 1.422 -2.024 1.00 86.25 80 CYS A C 1
ATOM 605 O O . CYS A 1 80 ? -7.748 2.236 -2.903 1.00 86.25 80 CYS A O 1
ATOM 607 N N . LEU A 1 81 ? -7.133 0.519 -1.589 1.00 85.31 81 LEU A N 1
ATOM 608 C CA . LEU A 1 81 ? -5.805 0.331 -2.182 1.00 85.31 81 LEU A CA 1
ATOM 609 C C . LEU A 1 81 ? -5.842 -0.546 -3.432 1.00 85.31 81 LEU A C 1
ATOM 611 O O . LEU A 1 81 ? -5.183 -0.249 -4.425 1.00 85.31 81 LEU A O 1
ATOM 615 N N . PHE A 1 82 ? -6.614 -1.629 -3.402 1.00 83.25 82 PHE A N 1
ATOM 616 C CA . PHE A 1 82 ? -6.621 -2.615 -4.480 1.00 83.25 82 PHE A CA 1
ATOM 617 C C . PHE A 1 82 ? -7.486 -2.205 -5.670 1.00 83.25 82 PHE A C 1
ATOM 619 O O . PHE A 1 82 ? -7.125 -2.524 -6.799 1.00 83.25 82 PHE A O 1
ATOM 626 N N . VAL A 1 83 ? -8.587 -1.477 -5.463 1.00 85.31 83 VAL A N 1
ATOM 627 C CA . VAL A 1 83 ? -9.449 -0.996 -6.559 1.00 85.31 83 VAL A CA 1
ATOM 628 C C . VAL A 1 83 ? -8.686 -0.128 -7.577 1.00 85.31 83 VAL A C 1
ATOM 630 O O . VAL A 1 83 ? -8.705 -0.472 -8.761 1.00 85.31 83 VAL A O 1
ATOM 633 N N . PRO A 1 84 ? -7.979 0.953 -7.189 1.00 80.69 84 PRO A N 1
ATOM 634 C CA . PRO A 1 84 ? -7.231 1.764 -8.150 1.00 80.69 84 PRO A CA 1
ATOM 635 C C . PRO A 1 84 ? -6.089 0.980 -8.807 1.00 80.69 84 PRO A C 1
ATOM 637 O O . PRO A 1 84 ? -5.827 1.156 -9.994 1.00 80.69 84 PRO A O 1
ATOM 640 N N . VAL A 1 85 ? -5.448 0.064 -8.078 1.00 79.62 85 VAL A N 1
ATOM 641 C CA . VAL A 1 85 ? -4.388 -0.800 -8.620 1.00 79.62 85 VAL A CA 1
ATOM 642 C C . VAL A 1 85 ? -4.935 -1.768 -9.669 1.00 79.62 85 VAL A C 1
ATOM 644 O O . VAL A 1 85 ? -4.333 -1.912 -10.732 1.00 79.62 85 VAL A O 1
ATOM 647 N N . LEU A 1 86 ? -6.096 -2.377 -9.419 1.00 81.62 86 LEU A N 1
ATOM 648 C CA . LEU A 1 86 ? -6.797 -3.220 -10.387 1.00 81.62 86 LEU A CA 1
ATOM 649 C C . LEU A 1 86 ? -7.183 -2.431 -11.637 1.00 81.62 86 LEU A C 1
ATOM 651 O O . LEU A 1 86 ? -7.004 -2.942 -12.735 1.00 81.62 86 LEU A O 1
ATOM 655 N N . LEU A 1 87 ? -7.651 -1.188 -11.499 1.00 81.81 87 LEU A N 1
ATOM 656 C CA . LEU A 1 87 ? -7.956 -0.325 -12.647 1.00 81.81 87 LEU A CA 1
ATOM 657 C C . LEU A 1 87 ? -6.702 0.016 -13.464 1.00 81.81 87 LEU A C 1
ATOM 659 O O . LEU A 1 87 ? -6.745 -0.010 -14.693 1.00 81.81 87 LEU A O 1
ATOM 663 N N . ILE A 1 88 ? -5.568 0.295 -12.813 1.00 76.00 88 ILE A N 1
ATOM 664 C CA . ILE A 1 88 ? -4.283 0.520 -13.497 1.00 76.00 88 ILE A CA 1
ATOM 665 C C . ILE A 1 88 ? -3.837 -0.750 -14.227 1.00 76.00 88 ILE A C 1
ATOM 667 O O . ILE A 1 88 ? -3.415 -0.688 -15.379 1.00 76.00 88 ILE A O 1
ATOM 671 N N . PHE A 1 89 ? -3.967 -1.906 -13.583 1.00 76.56 89 PHE A N 1
ATOM 672 C CA . PHE A 1 89 ? -3.648 -3.187 -14.199 1.00 76.56 89 PHE A CA 1
ATOM 673 C C . PHE A 1 89 ? -4.551 -3.441 -15.417 1.00 76.56 89 PHE A C 1
ATOM 675 O O . PHE A 1 89 ? -4.060 -3.666 -16.518 1.00 76.56 89 PHE A O 1
ATOM 682 N N . LEU A 1 90 ? -5.871 -3.305 -15.264 1.00 78.81 90 LEU A N 1
ATOM 683 C CA . LEU A 1 90 ? -6.854 -3.532 -16.325 1.00 78.81 90 LEU A CA 1
ATOM 684 C C . LEU A 1 90 ? -6.700 -2.544 -17.494 1.00 78.81 90 LEU A C 1
ATOM 686 O O . LEU A 1 90 ? -6.779 -2.945 -18.655 1.00 78.81 90 LEU A O 1
ATOM 690 N N . SER A 1 91 ? -6.451 -1.261 -17.210 1.00 73.88 91 SER A N 1
ATOM 691 C CA . SER A 1 91 ? -6.167 -0.253 -18.244 1.00 73.88 91 SER A CA 1
ATOM 692 C C . SER A 1 91 ? -4.913 -0.608 -19.042 1.00 73.88 91 SER A C 1
ATOM 694 O O . SER A 1 91 ? -4.922 -0.503 -20.264 1.00 73.88 91 SER A O 1
ATOM 696 N N . TYR A 1 92 ? -3.872 -1.134 -18.395 1.00 68.06 92 TYR A N 1
ATOM 697 C CA . TYR A 1 92 ? -2.672 -1.591 -19.096 1.00 68.06 92 TYR A CA 1
ATOM 698 C C . TYR A 1 92 ? -2.957 -2.771 -20.047 1.00 68.06 92 TYR A C 1
ATOM 700 O O . TYR A 1 92 ? -2.513 -2.763 -21.194 1.00 68.06 92 TYR A O 1
ATOM 708 N N . PHE A 1 93 ? -3.762 -3.753 -19.624 1.00 67.06 93 PHE A N 1
ATOM 709 C CA . PHE A 1 93 ? -4.162 -4.882 -20.482 1.00 67.06 93 PHE A CA 1
ATOM 710 C C . PHE A 1 93 ? -5.120 -4.488 -21.614 1.00 67.06 93 PHE A C 1
ATOM 712 O O . PHE A 1 93 ? -5.053 -5.053 -22.704 1.00 67.06 93 PHE A O 1
ATOM 719 N N . THR A 1 94 ? -6.022 -3.536 -21.373 1.00 66.56 94 THR A N 1
ATOM 720 C CA . THR A 1 94 ? -6.982 -3.074 -22.391 1.00 66.56 94 THR A CA 1
ATOM 721 C C . THR A 1 94 ? -6.316 -2.203 -23.452 1.00 66.56 94 THR A C 1
ATOM 723 O O . THR A 1 94 ? -6.603 -2.385 -24.633 1.00 66.56 94 THR A O 1
ATOM 726 N N . VAL A 1 95 ? -5.372 -1.335 -23.072 1.00 57.75 95 VAL A N 1
ATOM 727 C CA . VAL A 1 95 ? -4.585 -0.528 -24.021 1.00 57.75 95 VAL A CA 1
ATOM 728 C C . VAL A 1 95 ? -3.733 -1.413 -24.938 1.00 57.75 95 VAL A C 1
ATOM 730 O O . VAL A 1 95 ? -3.640 -1.137 -26.129 1.00 57.75 95 VAL A O 1
ATOM 733 N N . MET A 1 96 ? -3.196 -2.533 -24.444 1.00 51.91 96 MET A N 1
ATOM 734 C CA . MET A 1 96 ? -2.447 -3.485 -25.282 1.00 51.91 96 MET A CA 1
ATOM 735 C C . MET A 1 96 ? -3.318 -4.330 -26.229 1.00 51.91 96 MET A C 1
ATOM 737 O O . MET A 1 96 ? -2.782 -5.036 -27.080 1.00 51.91 96 MET A O 1
ATOM 741 N N . LYS A 1 97 ? -4.652 -4.258 -26.122 1.00 48.53 97 LYS A N 1
ATOM 742 C CA . LYS A 1 97 ? -5.587 -4.896 -27.065 1.00 48.53 97 LYS A CA 1
ATOM 743 C C . LYS A 1 97 ? -6.012 -3.988 -28.221 1.00 48.53 97 LYS A C 1
ATOM 745 O O . LYS A 1 97 ? -6.818 -4.421 -29.041 1.00 48.53 97 LYS A O 1
ATOM 750 N N . VAL A 1 98 ? -5.484 -2.765 -28.308 1.00 45.75 98 VAL A N 1
ATOM 751 C CA . VAL A 1 98 ? -5.651 -1.909 -29.487 1.00 45.75 98 VAL A CA 1
ATOM 752 C C . VAL A 1 98 ? -4.447 -2.142 -30.407 1.00 45.75 98 VAL A C 1
ATOM 754 O O . VAL A 1 98 ? -3.371 -1.610 -30.130 1.00 45.75 98 VAL A O 1
ATOM 757 N N . PRO A 1 99 ? -4.570 -2.959 -31.473 1.00 43.12 99 PRO A N 1
ATOM 758 C CA . PRO A 1 99 ? -3.555 -2.988 -32.516 1.00 43.12 99 PRO A CA 1
ATOM 759 C C . PRO A 1 99 ? -3.413 -1.576 -33.093 1.00 43.12 99 PRO A C 1
ATOM 761 O O . PRO A 1 99 ? -4.407 -0.870 -33.275 1.00 43.12 99 PRO A O 1
ATOM 764 N N . MET A 1 100 ? -2.169 -1.160 -33.331 1.00 39.00 100 MET A N 1
ATOM 765 C CA . MET A 1 100 ? -1.847 0.127 -33.947 1.00 39.00 100 MET A CA 1
ATOM 766 C C . MET A 1 100 ? -2.688 0.331 -35.218 1.00 39.00 100 MET A C 1
ATOM 768 O O . MET A 1 100 ? -2.778 -0.595 -36.029 1.00 39.00 100 MET A O 1
ATOM 772 N N . PRO A 1 101 ? -3.294 1.512 -35.426 1.00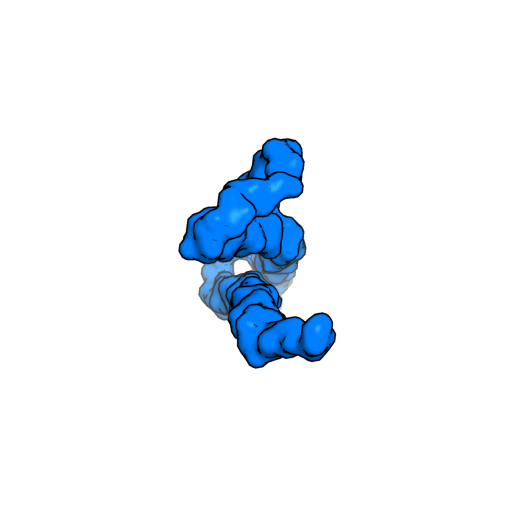 44.88 101 PRO A N 1
ATOM 773 C CA . PRO A 1 101 ? -3.819 1.850 -36.731 1.00 44.88 101 PRO A CA 1
ATOM 774 C C . PRO A 1 101 ? -2.645 2.226 -37.650 1.00 44.88 101 PRO A C 1
ATOM 776 O O . PRO A 1 101 ? -2.054 3.287 -37.472 1.00 44.88 101 PRO A O 1
ATOM 779 N N . PHE A 1 102 ? -2.413 1.341 -38.625 1.00 42.66 102 PHE A N 1
ATOM 780 C CA . PHE A 1 102 ? -1.695 1.511 -39.901 1.00 42.66 102 PHE A CA 1
ATOM 781 C C . PHE A 1 102 ? -0.169 1.663 -39.878 1.00 42.66 102 PHE A C 1
ATOM 783 O O . PHE A 1 102 ? 0.354 2.669 -39.356 1.00 42.66 102 PHE A O 1
#